Protein AF-A0A2X2BSL1-F1 (afdb_monomer)

InterPro domains:
  IPR006691 DNA gyrase/topoisomerase IV, subunit A, C-terminal repeat [PF03989] (1-32)
  IPR006691 DNA gyrase/topoisomerase IV, subunit A, C-terminal repeat [PF03989] (47-61)
  IPR035516 DNA gyrase/topoisomerase IV, subunit A, C-terminal [G3DSA:2.120.10.90] (1-65)
  IPR035516 DNA gyrase/topoisomerase IV, subunit A, C-terminal [SSF101904] (1-61)

pLDDT: mean 89.81, std 12.37, range [36.41, 97.38]

Sequence (69 aa):
MASDAGYGFICSIDDLTSKNRAGKSLLTLPENALPLPPQRLNDELSDLIMIITQGGRMLILKPLSCQLW

Solvent-accessible surface area (backbone atoms only — not comparable to full-atom values): 4885 Å² total; per-residue (Å²): 74,40,34,74,80,75,53,66,52,89,76,58,72,72,75,72,61,56,92,48,94,90,52,71,96,82,77,90,69,60,91,95,45,48,76,46,84,76,71,86,84,90,43,74,87,77,46,71,47,76,48,78,47,97,88,74,50,74,50,76,46,67,56,79,78,81,77,72,131

Radius of gyration: 13.85 Å; Cα contacts (8 Å, |Δi|>4): 72; chains: 1; bounding box: 32×30×35 Å

Mean predicted aligned error: 4.72 Å

Structure (mmCIF, N/CA/C/O backbone):
data_AF-A0A2X2BSL1-F1
#
_entry.id   AF-A0A2X2BSL1-F1
#
loop_
_atom_site.group_PDB
_atom_site.id
_atom_site.type_symbol
_atom_site.label_atom_id
_a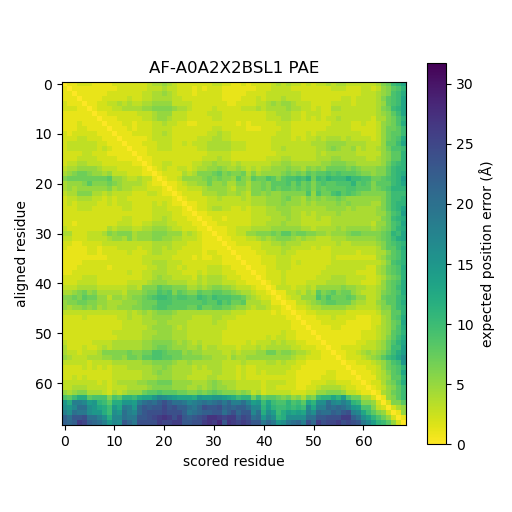tom_site.label_alt_id
_atom_site.label_comp_id
_atom_site.label_asym_id
_atom_site.label_entity_id
_atom_site.label_seq_id
_atom_site.pdbx_PDB_ins_code
_atom_site.Cartn_x
_atom_site.Cartn_y
_atom_site.Cartn_z
_atom_site.occupancy
_atom_site.B_iso_or_equiv
_atom_site.auth_seq_id
_atom_site.auth_comp_id
_atom_site.auth_asym_id
_atom_site.auth_atom_id
_atom_site.pdbx_PDB_model_num
ATOM 1 N N . MET A 1 1 ? -0.250 3.979 3.035 1.00 94.56 1 MET A N 1
ATOM 2 C CA . MET A 1 1 ? 0.659 3.772 1.881 1.00 94.56 1 MET A CA 1
ATOM 3 C C . MET A 1 1 ? 0.617 2.311 1.460 1.00 94.56 1 MET A C 1
ATOM 5 O O . MET A 1 1 ? 0.509 1.463 2.337 1.00 94.56 1 MET A O 1
ATOM 9 N N . ALA A 1 2 ? 0.674 1.997 0.165 1.00 96.19 2 ALA A N 1
ATOM 10 C CA . ALA A 1 2 ? 0.603 0.613 -0.319 1.00 96.19 2 ALA A CA 1
ATOM 11 C C . ALA A 1 2 ? 1.253 0.448 -1.702 1.00 96.19 2 ALA A C 1
ATOM 13 O O . ALA A 1 2 ? 1.460 1.434 -2.411 1.00 96.19 2 ALA A O 1
ATOM 14 N N . SER A 1 3 ? 1.545 -0.797 -2.075 1.00 96.69 3 SER A N 1
ATOM 15 C CA . SER A 1 3 ? 2.043 -1.206 -3.394 1.00 96.69 3 SER A CA 1
ATOM 16 C C . SER A 1 3 ? 1.100 -2.227 -4.039 1.00 96.69 3 SER A C 1
ATOM 18 O O . SER A 1 3 ? 0.396 -2.967 -3.348 1.00 96.69 3 SER A O 1
ATOM 20 N N . ASP A 1 4 ? 1.106 -2.285 -5.369 1.00 96.38 4 ASP A N 1
ATOM 21 C CA . ASP A 1 4 ? 0.386 -3.289 -6.162 1.00 96.38 4 ASP A CA 1
ATOM 22 C C . ASP A 1 4 ? 0.876 -4.735 -5.944 1.00 96.38 4 ASP A C 1
ATOM 24 O O . ASP A 1 4 ? 0.138 -5.679 -6.222 1.00 96.38 4 ASP A O 1
ATOM 28 N N . ALA A 1 5 ? 2.057 -4.919 -5.350 1.00 94.31 5 ALA A N 1
ATOM 29 C CA . ALA A 1 5 ? 2.555 -6.208 -4.876 1.00 94.31 5 ALA A CA 1
ATOM 30 C C . ALA A 1 5 ? 1.771 -6.776 -3.670 1.00 94.31 5 ALA A C 1
ATOM 32 O O . ALA A 1 5 ? 2.043 -7.893 -3.232 1.00 94.31 5 ALA A O 1
ATOM 33 N N . GLY A 1 6 ? 0.795 -6.036 -3.130 1.00 91.81 6 GLY A N 1
ATOM 34 C CA . GLY A 1 6 ? -0.153 -6.546 -2.134 1.00 91.81 6 GLY A CA 1
ATOM 35 C C . GLY A 1 6 ? 0.241 -6.320 -0.674 1.00 91.81 6 GLY A C 1
ATOM 36 O O . GLY A 1 6 ? -0.306 -6.980 0.205 1.00 91.81 6 GLY A O 1
ATOM 37 N N . TYR A 1 7 ? 1.157 -5.390 -0.394 1.00 92.00 7 TYR A N 1
ATOM 38 C CA . TYR A 1 7 ? 1.499 -4.974 0.971 1.00 92.00 7 TYR A CA 1
ATOM 39 C C . TYR A 1 7 ? 1.434 -3.448 1.127 1.00 92.00 7 TYR A C 1
ATOM 41 O O . TYR A 1 7 ? 1.490 -2.678 0.163 1.00 92.00 7 TYR A O 1
ATOM 49 N N . GLY A 1 8 ? 1.313 -3.006 2.376 1.00 92.75 8 GLY A N 1
ATOM 50 C CA . GLY A 1 8 ? 1.217 -1.601 2.739 1.00 92.75 8 GLY A CA 1
ATOM 51 C C . GLY A 1 8 ? 1.120 -1.413 4.247 1.00 92.75 8 GLY A C 1
ATOM 52 O O . GLY A 1 8 ? 1.096 -2.380 5.006 1.00 92.75 8 GLY A O 1
ATOM 53 N N . PHE A 1 9 ? 1.071 -0.156 4.670 1.00 93.12 9 PHE A N 1
ATOM 54 C CA . PHE A 1 9 ? 0.945 0.235 6.070 1.00 93.12 9 PHE A CA 1
ATOM 55 C C . PHE A 1 9 ? 0.227 1.583 6.203 1.00 93.12 9 PHE A C 1
ATOM 57 O O . PHE A 1 9 ? 0.203 2.398 5.271 1.00 93.12 9 PHE A O 1
ATOM 64 N N . ILE A 1 10 ? -0.367 1.810 7.372 1.00 92.31 10 ILE A N 1
ATOM 65 C CA . ILE A 1 10 ? -0.947 3.097 7.768 1.00 92.31 10 ILE A CA 1
ATOM 66 C C . ILE A 1 10 ? 0.183 3.963 8.323 1.00 92.31 10 ILE A C 1
ATOM 68 O O . ILE A 1 10 ? 1.043 3.470 9.048 1.00 92.31 10 ILE A O 1
ATOM 72 N N . CYS A 1 11 ? 0.210 5.237 7.948 1.00 92.19 11 CYS A N 1
ATOM 73 C CA . CYS A 1 11 ? 1.175 6.200 8.464 1.00 92.19 11 CYS A CA 1
ATOM 74 C C . CYS A 1 11 ? 0.546 7.588 8.541 1.00 92.19 11 CYS A C 1
ATOM 76 O O . CYS A 1 11 ? -0.445 7.873 7.862 1.00 92.19 11 CYS A O 1
ATOM 78 N N . SER A 1 12 ? 1.156 8.451 9.343 1.00 92.00 12 SER A N 1
ATOM 79 C CA . SER A 1 12 ? 0.787 9.858 9.442 1.00 92.00 12 SER A CA 1
ATOM 80 C C . SER A 1 12 ? 1.387 10.681 8.294 1.00 92.00 12 SER A C 1
ATOM 82 O O . SER A 1 12 ? 2.240 10.215 7.533 1.00 92.00 12 SER A O 1
ATOM 84 N N . ILE A 1 13 ? 0.954 11.937 8.166 1.00 91.88 13 ILE A N 1
ATOM 85 C CA . ILE A 1 13 ? 1.571 12.891 7.233 1.00 91.88 13 ILE A CA 1
ATOM 86 C C . ILE A 1 13 ? 2.999 13.270 7.655 1.00 91.88 13 ILE A C 1
ATOM 88 O O . ILE A 1 13 ? 3.861 13.510 6.806 1.00 91.88 13 ILE A O 1
ATOM 92 N N . ASP A 1 14 ? 3.274 13.259 8.959 1.00 92.81 14 ASP A N 1
ATOM 93 C CA . ASP A 1 14 ? 4.597 13.555 9.506 1.00 92.81 14 ASP A CA 1
ATOM 94 C C . ASP A 1 14 ? 5.606 12.480 9.092 1.00 92.81 14 ASP A C 1
ATOM 96 O O . ASP A 1 14 ? 6.747 12.795 8.743 1.00 92.81 14 ASP A O 1
ATOM 100 N N . ASP A 1 15 ? 5.163 11.222 8.989 1.00 92.62 15 ASP A N 1
ATOM 101 C CA . ASP A 1 15 ? 5.982 10.131 8.461 1.00 92.62 15 ASP A CA 1
ATOM 102 C C . ASP A 1 15 ? 6.375 10.346 6.994 1.00 92.62 15 ASP A C 1
ATOM 104 O O . ASP A 1 15 ? 7.437 9.882 6.578 1.00 92.62 15 ASP A O 1
ATOM 108 N N . LEU A 1 16 ? 5.567 11.060 6.207 1.00 92.50 16 LEU A N 1
ATOM 109 C CA . LEU A 1 16 ? 5.829 11.330 4.787 1.00 92.50 16 LEU A CA 1
ATOM 110 C C . LEU A 1 16 ? 6.758 12.534 4.572 1.00 92.50 16 LEU A C 1
ATOM 112 O O . LEU A 1 16 ? 7.315 12.704 3.485 1.00 92.50 16 LEU A O 1
ATOM 116 N N . THR A 1 17 ? 6.953 13.363 5.595 1.00 93.06 17 THR A N 1
ATOM 117 C CA . THR A 1 17 ? 7.689 14.621 5.473 1.00 93.06 17 THR A CA 1
ATOM 118 C C . THR A 1 17 ? 9.204 14.388 5.524 1.00 93.06 17 THR A C 1
ATOM 120 O O . THR A 1 17 ? 9.724 13.715 6.415 1.00 93.06 17 THR A O 1
ATOM 123 N N . SER A 1 18 ? 9.948 14.975 4.576 1.00 94.12 18 SER A N 1
ATOM 124 C CA . SER A 1 18 ? 11.419 14.974 4.561 1.00 94.12 18 SER A CA 1
ATOM 125 C C . SER A 1 18 ? 11.972 16.388 4.458 1.00 94.12 18 SER A C 1
ATOM 127 O O . SER A 1 18 ? 11.481 17.201 3.679 1.00 94.12 18 SER A O 1
ATOM 129 N N . LYS A 1 19 ? 13.037 16.665 5.214 1.00 93.25 19 LYS A N 1
ATOM 130 C CA . LYS A 1 19 ? 13.800 17.922 5.128 1.00 93.25 19 LYS A CA 1
ATOM 131 C C . LYS A 1 19 ? 14.901 17.869 4.063 1.00 93.25 19 LYS A C 1
ATOM 133 O O . LYS A 1 19 ? 15.432 18.905 3.674 1.00 93.25 19 LYS A O 1
ATOM 138 N N . ASN A 1 20 ? 15.252 16.671 3.592 1.00 94.25 20 ASN A N 1
ATOM 139 C CA . ASN A 1 20 ? 16.318 16.474 2.618 1.00 94.25 20 ASN A CA 1
ATOM 140 C C . ASN A 1 20 ? 15.771 16.593 1.196 1.00 94.25 20 ASN A C 1
ATOM 142 O O . ASN A 1 20 ? 14.744 16.002 0.866 1.00 94.25 20 ASN A O 1
ATOM 146 N N . ARG A 1 21 ? 16.516 17.267 0.311 1.00 91.44 21 ARG A N 1
ATOM 147 C CA . ARG A 1 21 ? 16.149 17.406 -1.110 1.00 91.44 21 ARG A CA 1
ATOM 148 C C . ARG A 1 21 ? 16.029 16.061 -1.840 1.00 91.44 21 ARG A C 1
ATOM 150 O O . ARG A 1 21 ? 15.264 15.956 -2.788 1.00 91.44 21 ARG A O 1
ATOM 157 N N . ALA A 1 22 ? 16.762 15.042 -1.391 1.00 93.12 22 ALA A N 1
ATOM 158 C CA . ALA A 1 22 ? 16.682 13.682 -1.928 1.00 93.12 22 ALA A CA 1
ATOM 159 C C . ALA A 1 22 ? 15.396 12.926 -1.521 1.00 93.12 22 ALA A C 1
ATOM 161 O O . ALA A 1 22 ? 15.176 11.812 -1.986 1.00 93.12 22 ALA A O 1
ATOM 162 N N . GLY A 1 23 ? 14.547 13.508 -0.666 1.00 94.00 23 GLY A N 1
ATOM 163 C CA . GLY A 1 23 ? 13.314 12.882 -0.189 1.00 94.00 23 GLY A CA 1
ATOM 164 C C . GLY A 1 23 ? 13.530 11.941 1.000 1.00 94.00 23 GLY A C 1
ATOM 165 O O . GLY A 1 23 ? 14.479 12.097 1.773 1.00 94.00 23 GLY A O 1
ATOM 166 N N . LYS A 1 24 ? 12.596 11.003 1.188 1.00 94.06 24 LYS A N 1
ATOM 167 C CA . LYS A 1 24 ? 12.625 9.944 2.209 1.00 94.06 24 LYS A CA 1
ATOM 168 C C . LYS A 1 24 ? 12.229 8.629 1.545 1.00 94.06 24 LYS A C 1
ATOM 170 O O . LYS A 1 24 ? 11.212 8.575 0.859 1.00 94.06 24 LYS A O 1
ATOM 175 N N . SER A 1 25 ? 13.020 7.579 1.759 1.00 92.81 25 SER A N 1
ATOM 176 C CA . SER A 1 25 ? 12.608 6.225 1.381 1.00 92.81 25 SER A CA 1
ATOM 177 C C . SER A 1 25 ? 11.568 5.740 2.386 1.00 92.81 25 SER A C 1
ATOM 179 O O . SER A 1 25 ? 11.862 5.664 3.578 1.00 92.81 25 SER A O 1
ATOM 181 N N . LEU A 1 26 ? 10.343 5.492 1.922 1.00 92.62 26 LEU A N 1
ATOM 182 C CA . LEU A 1 26 ? 9.203 5.180 2.791 1.00 92.62 26 LEU A CA 1
ATOM 183 C C . LEU A 1 26 ? 8.515 3.864 2.424 1.00 92.62 26 LEU A C 1
ATOM 185 O O . LEU A 1 26 ? 8.110 3.117 3.305 1.00 92.62 26 LEU A O 1
ATOM 189 N N . LEU A 1 27 ? 8.408 3.558 1.134 1.00 93.88 27 LEU A N 1
ATOM 190 C CA . LEU A 1 27 ? 7.832 2.315 0.634 1.00 93.88 27 LEU A CA 1
ATOM 191 C C . LEU A 1 27 ? 8.914 1.562 -0.144 1.00 93.88 27 LEU A C 1
ATOM 193 O O . LEU A 1 27 ? 9.431 2.080 -1.131 1.00 93.88 27 LEU A O 1
ATOM 197 N N . THR A 1 28 ? 9.273 0.362 0.313 1.00 94.31 28 THR A N 1
ATOM 198 C CA . THR A 1 28 ? 10.271 -0.485 -0.361 1.00 94.31 28 THR A CA 1
ATOM 199 C C . THR A 1 28 ? 9.570 -1.388 -1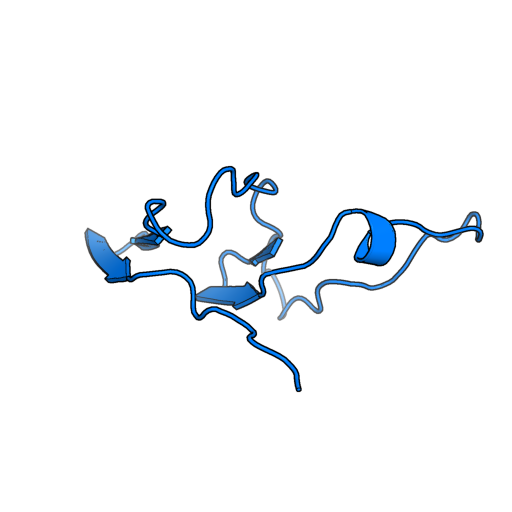.358 1.00 94.31 28 THR A C 1
ATOM 201 O O . THR A 1 28 ? 8.867 -2.293 -0.933 1.00 94.31 28 THR A O 1
ATOM 204 N N . LEU A 1 29 ? 9.773 -1.153 -2.653 1.00 95.19 29 LEU A N 1
ATOM 205 C CA . LEU A 1 29 ? 9.100 -1.877 -3.730 1.00 95.19 29 LEU A CA 1
ATOM 206 C C . LEU A 1 29 ? 9.891 -3.130 -4.152 1.00 95.19 29 LEU A C 1
ATOM 208 O O . LEU A 1 29 ? 11.090 -3.017 -4.416 1.00 95.19 29 LEU A O 1
ATOM 212 N N . PRO A 1 30 ? 9.246 -4.309 -4.252 1.00 94.56 30 PRO A N 1
ATOM 213 C CA . PRO A 1 30 ? 9.774 -5.440 -5.006 1.00 94.56 30 PRO A CA 1
ATOM 214 C C . PRO A 1 30 ? 10.042 -5.073 -6.469 1.00 94.56 30 PRO A C 1
ATOM 216 O O . PRO A 1 30 ? 9.541 -4.069 -6.978 1.00 94.56 30 PRO A O 1
ATOM 219 N N . GLU A 1 31 ? 10.805 -5.913 -7.164 1.00 94.88 31 GLU A N 1
ATOM 220 C CA . GLU A 1 31 ? 11.099 -5.708 -8.581 1.00 94.88 31 GLU A CA 1
ATOM 221 C C . GLU A 1 31 ? 9.805 -5.587 -9.407 1.00 94.88 31 GLU A C 1
ATOM 223 O O . GLU A 1 31 ? 8.886 -6.392 -9.260 1.00 94.88 31 GLU A O 1
ATOM 228 N N . ASN A 1 32 ? 9.738 -4.566 -10.268 1.00 94.88 32 ASN A N 1
ATOM 229 C CA . ASN A 1 32 ? 8.588 -4.218 -11.117 1.00 94.88 32 ASN A CA 1
ATOM 230 C C . ASN A 1 32 ? 7.286 -3.836 -10.384 1.00 94.88 32 ASN A C 1
ATOM 232 O O . ASN A 1 32 ? 6.287 -3.571 -11.051 1.00 94.88 32 ASN A O 1
ATOM 236 N N . ALA A 1 33 ? 7.284 -3.766 -9.051 1.00 96.69 33 ALA A N 1
ATOM 237 C CA . ALA A 1 33 ? 6.130 -3.297 -8.294 1.00 96.69 33 ALA A CA 1
ATOM 238 C C . ALA A 1 33 ? 6.008 -1.769 -8.365 1.00 96.69 33 ALA A C 1
ATOM 240 O O . ALA A 1 33 ? 7.007 -1.042 -8.380 1.00 96.69 33 ALA A O 1
ATOM 241 N N . LEU A 1 34 ? 4.774 -1.275 -8.351 1.00 96.56 34 LEU A N 1
ATOM 242 C CA . LEU A 1 34 ? 4.455 0.146 -8.374 1.00 96.56 34 LEU A CA 1
ATOM 243 C C . LEU A 1 34 ? 3.798 0.592 -7.058 1.00 96.56 34 LEU A C 1
ATOM 245 O O . LEU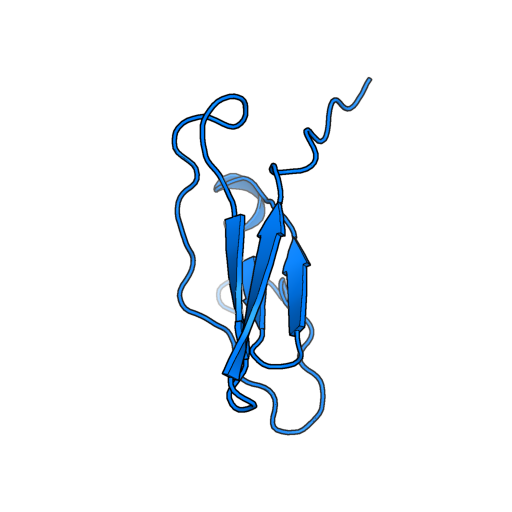 A 1 34 ? 3.094 -0.182 -6.392 1.00 96.56 34 LEU A O 1
ATOM 249 N N . PRO A 1 35 ? 4.015 1.855 -6.649 1.00 96.50 35 PRO A N 1
ATOM 250 C CA . PRO A 1 35 ? 3.280 2.436 -5.539 1.00 96.50 35 PRO A CA 1
ATOM 251 C C . PRO A 1 35 ? 1.829 2.700 -5.957 1.00 96.50 35 PRO A C 1
ATOM 253 O O . PRO A 1 35 ? 1.561 3.221 -7.041 1.00 96.50 35 PRO A O 1
ATOM 256 N N . LEU A 1 36 ? 0.886 2.392 -5.068 1.00 96.38 36 LEU A N 1
ATOM 257 C CA . LEU A 1 36 ? -0.509 2.789 -5.239 1.00 96.38 36 LEU A CA 1
ATOM 258 C C . LEU A 1 36 ? -0.703 4.250 -4.800 1.00 96.38 36 LEU A C 1
ATOM 260 O O . LEU A 1 36 ? -0.006 4.710 -3.886 1.00 96.38 36 LEU A O 1
ATOM 264 N N . PRO A 1 37 ? -1.669 4.983 -5.389 1.00 95.75 37 PRO A N 1
ATOM 265 C CA . PRO A 1 37 ? -2.003 6.331 -4.945 1.00 95.75 37 PRO A CA 1
ATOM 266 C C . PRO A 1 37 ? -2.323 6.356 -3.440 1.00 95.75 37 PRO A C 1
ATOM 268 O O . PRO A 1 37 ? -3.173 5.572 -2.997 1.00 95.75 37 PRO A O 1
ATOM 271 N N . PRO A 1 38 ? -1.685 7.239 -2.645 1.00 94.75 38 PRO A N 1
ATOM 272 C CA . PRO A 1 38 ? -1.969 7.352 -1.221 1.00 94.75 38 PRO A CA 1
ATOM 273 C C . PRO A 1 38 ? -3.453 7.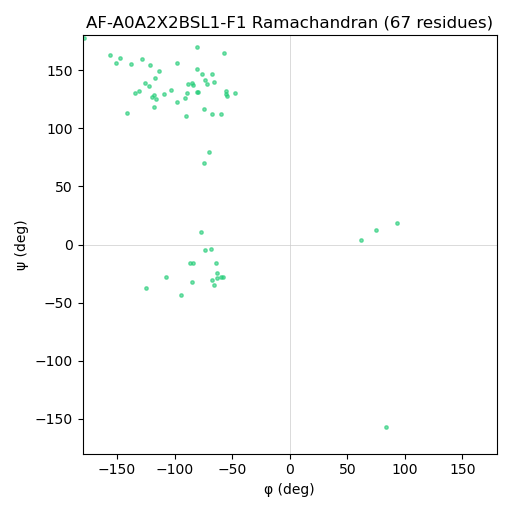617 -0.972 1.00 94.75 38 PRO A C 1
ATOM 275 O O . PRO A 1 38 ? -4.035 8.525 -1.562 1.00 94.75 38 PRO A O 1
ATOM 278 N N . GLN A 1 39 ? -4.053 6.825 -0.088 1.00 93.94 39 GLN A N 1
ATOM 279 C CA . GLN A 1 39 ? -5.429 7.017 0.358 1.00 93.94 39 GLN A CA 1
ATOM 280 C C . GLN A 1 39 ? -5.416 7.646 1.743 1.00 93.94 39 GLN A C 1
ATOM 282 O O . GLN A 1 39 ? -4.673 7.206 2.624 1.00 93.94 39 GLN A O 1
ATOM 287 N N . ARG A 1 40 ? -6.229 8.687 1.919 1.00 92.81 40 ARG A N 1
ATOM 288 C CA . ARG A 1 40 ? -6.432 9.319 3.218 1.00 92.81 40 ARG A CA 1
ATOM 289 C C . ARG A 1 40 ? -7.422 8.486 4.025 1.00 92.81 40 ARG A C 1
ATOM 291 O O . ARG A 1 40 ? -8.492 8.163 3.522 1.00 92.81 40 ARG A O 1
ATOM 298 N N . LEU A 1 41 ? -7.057 8.192 5.266 1.00 91.38 41 LEU A N 1
ATOM 299 C CA . LEU A 1 41 ? -7.961 7.649 6.273 1.00 91.38 41 LEU A CA 1
ATOM 300 C C . LEU A 1 41 ? -8.569 8.838 7.035 1.00 91.38 41 LEU A C 1
ATOM 302 O O . LEU A 1 41 ? -7.822 9.720 7.470 1.00 91.38 41 LEU A O 1
ATOM 306 N N . ASN A 1 42 ? -9.897 8.920 7.112 1.00 89.81 42 ASN A N 1
ATOM 307 C CA . ASN A 1 42 ? -10.597 10.014 7.792 1.00 89.81 42 ASN A CA 1
ATOM 308 C C . ASN A 1 42 ? -10.923 9.639 9.238 1.00 89.81 42 ASN A C 1
ATOM 310 O O . ASN A 1 42 ? -10.735 10.463 10.131 1.00 89.81 42 ASN A O 1
ATOM 314 N N . ASP A 1 43 ? -11.390 8.409 9.451 1.00 87.38 43 ASP A N 1
ATOM 315 C CA . ASP A 1 43 ? -11.735 7.872 10.764 1.00 87.38 43 ASP A CA 1
ATOM 316 C C . ASP A 1 43 ? -11.316 6.402 10.850 1.00 87.38 43 ASP A C 1
ATOM 318 O O . ASP A 1 43 ? -11.880 5.533 10.190 1.00 87.38 43 ASP A O 1
ATOM 322 N N . GLU A 1 44 ? -10.333 6.111 11.700 1.00 81.62 44 GLU A N 1
ATOM 323 C CA . GLU A 1 44 ? -9.790 4.759 11.864 1.00 81.62 44 GLU A CA 1
ATOM 324 C C . GLU A 1 44 ? -10.815 3.745 12.393 1.00 81.62 44 GLU A C 1
ATOM 326 O O . GLU A 1 44 ? -10.656 2.543 12.172 1.00 81.62 44 GLU A O 1
ATOM 331 N N . LEU A 1 45 ? -11.854 4.205 13.100 1.00 81.38 45 LEU A N 1
ATOM 332 C CA . LEU A 1 45 ? -12.852 3.332 13.721 1.00 81.38 45 LEU A CA 1
ATOM 333 C C . LEU A 1 45 ? -13.966 2.929 12.754 1.00 81.38 45 LEU A C 1
ATOM 335 O O . LEU A 1 45 ? -14.525 1.832 12.890 1.00 81.38 45 LEU A O 1
ATOM 339 N N . SER A 1 46 ? -14.309 3.811 11.813 1.00 88.50 46 SER A N 1
ATOM 340 C CA . SER A 1 46 ? -15.431 3.611 10.892 1.00 88.50 46 SER A CA 1
ATOM 341 C C . SER A 1 46 ? -15.007 3.298 9.458 1.00 88.50 46 SER A C 1
ATOM 343 O O . SER A 1 46 ? -15.734 2.574 8.771 1.00 88.50 46 SER A O 1
ATOM 345 N N . ASP A 1 47 ? -13.833 3.757 9.019 1.00 92.12 47 ASP A N 1
ATOM 346 C CA . ASP A 1 47 ? -13.344 3.480 7.673 1.00 92.12 47 ASP A CA 1
ATOM 347 C C . ASP A 1 47 ? -13.008 1.990 7.497 1.00 92.12 47 ASP A C 1
ATOM 349 O O . ASP A 1 47 ? -12.546 1.293 8.405 1.00 92.12 47 ASP A O 1
ATOM 353 N N . LEU A 1 48 ? -13.225 1.487 6.282 1.00 93.69 48 LEU A N 1
ATOM 354 C CA . LEU A 1 48 ? -12.869 0.132 5.871 1.00 93.69 48 LEU A CA 1
ATOM 355 C C . LEU A 1 48 ? -11.836 0.188 4.750 1.00 93.69 48 LEU A C 1
ATOM 357 O O . LEU A 1 48 ? -11.910 1.027 3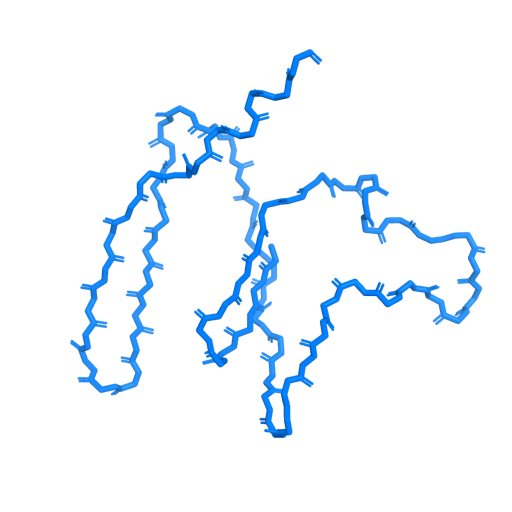.852 1.00 93.69 48 LEU A O 1
ATOM 361 N N . ILE A 1 49 ? -10.900 -0.756 4.769 1.00 93.44 49 ILE A N 1
ATOM 362 C CA . ILE A 1 49 ? -9.915 -0.936 3.708 1.00 93.44 49 ILE A CA 1
ATOM 363 C C . ILE A 1 49 ? -10.409 -2.053 2.795 1.00 93.44 49 ILE A C 1
ATOM 365 O O . ILE A 1 49 ? -10.620 -3.184 3.235 1.00 93.44 49 ILE A O 1
ATOM 369 N N . MET A 1 50 ? -10.565 -1.733 1.512 1.00 95.06 50 MET A N 1
ATOM 370 C CA . MET A 1 50 ? -10.907 -2.691 0.466 1.00 95.06 50 MET A CA 1
ATOM 371 C C . MET A 1 50 ? -9.705 -2.918 -0.448 1.00 95.06 50 MET A C 1
ATOM 373 O O . MET A 1 50 ? -9.113 -1.971 -0.963 1.00 95.06 50 MET A O 1
ATOM 377 N N . ILE A 1 51 ? -9.374 -4.185 -0.677 1.00 95.06 51 ILE A N 1
ATOM 378 C CA . ILE A 1 51 ? -8.308 -4.612 -1.580 1.00 95.06 51 ILE A CA 1
ATOM 379 C C . ILE A 1 51 ? -8.948 -5.405 -2.714 1.00 95.06 51 ILE A C 1
ATOM 381 O O . ILE A 1 51 ? -9.654 -6.385 -2.468 1.00 95.06 51 ILE A O 1
ATOM 385 N N . ILE A 1 52 ? -8.681 -4.991 -3.953 1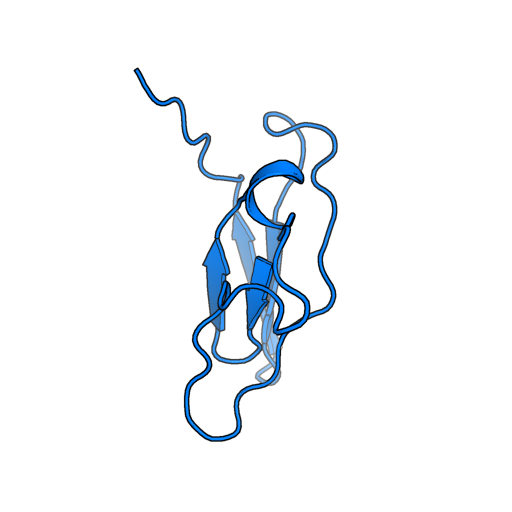.00 95.75 52 ILE A N 1
ATOM 386 C CA . ILE A 1 52 ? -9.115 -5.686 -5.166 1.00 95.75 52 ILE A CA 1
ATOM 387 C C . ILE A 1 52 ? -7.873 -6.080 -5.955 1.00 95.75 52 ILE A C 1
ATOM 389 O O . ILE A 1 52 ? -7.016 -5.250 -6.253 1.00 95.75 52 ILE A O 1
ATOM 393 N N . THR A 1 53 ? -7.779 -7.361 -6.294 1.00 95.69 53 THR A N 1
ATOM 394 C CA . THR A 1 53 ? -6.679 -7.898 -7.102 1.00 95.69 53 THR A CA 1
ATOM 395 C C . THR A 1 53 ? -7.083 -8.012 -8.568 1.00 95.69 53 THR A C 1
ATOM 397 O O . THR A 1 53 ? -8.258 -8.194 -8.882 1.00 95.69 53 THR A O 1
ATOM 400 N N . GLN A 1 54 ? -6.100 -8.009 -9.472 1.00 93.75 54 GLN A N 1
ATOM 401 C CA . GLN A 1 54 ? -6.329 -8.249 -10.907 1.00 93.75 54 GLN A CA 1
ATOM 402 C C . GLN A 1 54 ? -7.006 -9.605 -11.182 1.00 93.75 54 GLN A C 1
ATOM 404 O O . GLN A 1 54 ? -7.750 -9.749 -12.143 1.00 93.75 54 GLN A O 1
ATOM 409 N N . GLY A 1 55 ? -6.803 -10.595 -10.305 1.00 95.44 55 GLY A N 1
ATOM 410 C CA . GLY A 1 55 ? -7.463 -11.902 -10.379 1.00 95.44 55 GLY A CA 1
ATOM 411 C C . GLY A 1 55 ? -8.920 -11.920 -9.900 1.00 95.44 55 GLY A C 1
ATOM 412 O O . GLY A 1 55 ? -9.451 -13.002 -9.666 1.00 95.44 55 GLY A O 1
ATOM 413 N N . GLY A 1 56 ? -9.546 -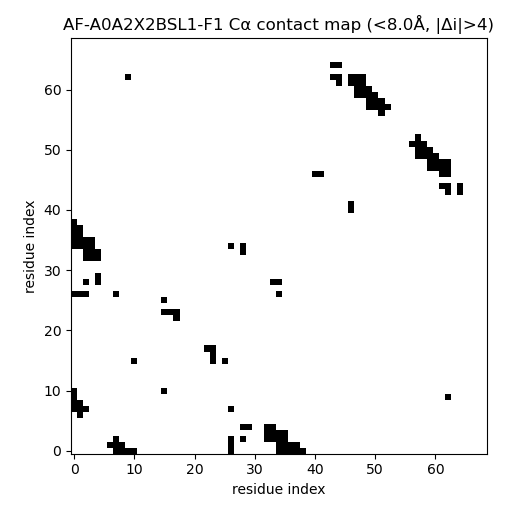10.761 -9.673 1.00 95.81 56 GLY A N 1
ATOM 414 C CA . GLY A 1 56 ? -10.955 -10.657 -9.281 1.00 95.81 56 GLY A CA 1
ATOM 415 C 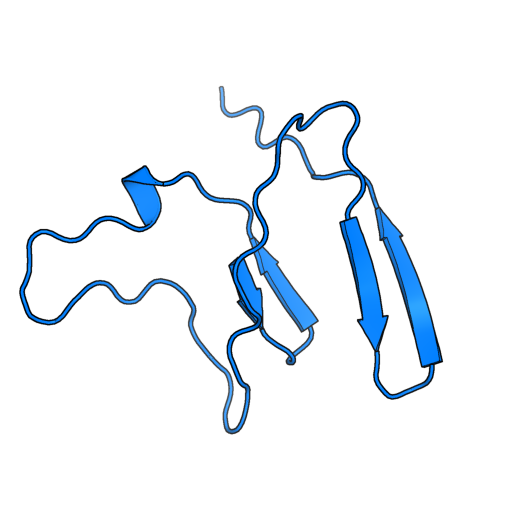C . GLY A 1 56 ? -11.251 -11.039 -7.828 1.00 95.81 56 GLY A C 1
ATOM 416 O O . GLY A 1 56 ? -12.412 -11.215 -7.466 1.00 95.81 56 GLY A O 1
ATOM 417 N N . ARG A 1 57 ? -10.227 -11.180 -6.975 1.00 96.81 57 ARG A N 1
ATOM 418 C CA . ARG A 1 57 ? -10.424 -11.396 -5.531 1.00 96.81 57 ARG A CA 1
ATOM 419 C C . ARG A 1 57 ? -10.594 -10.064 -4.818 1.00 96.81 57 ARG A C 1
ATOM 421 O O . ARG A 1 57 ? -9.839 -9.130 -5.098 1.00 96.81 57 ARG A O 1
ATOM 428 N N . MET A 1 58 ? -11.527 -10.032 -3.871 1.00 97.38 58 MET A N 1
ATOM 429 C CA . MET A 1 58 ? -11.812 -8.886 -3.016 1.00 97.38 58 MET A CA 1
ATOM 430 C C . MET A 1 58 ? -11.657 -9.275 -1.545 1.00 97.38 58 MET A C 1
ATOM 432 O O . MET A 1 58 ? -12.134 -10.330 -1.128 1.00 97.38 58 MET A O 1
ATOM 436 N N . LEU A 1 59 ? -11.013 -8.406 -0.770 1.00 96.25 59 LEU A N 1
ATOM 437 C CA . LEU A 1 59 ? -10.905 -8.509 0.683 1.00 96.25 59 LEU A CA 1
ATOM 438 C C . LEU A 1 59 ? -11.267 -7.159 1.302 1.00 96.25 59 LEU A C 1
ATOM 440 O O . LEU A 1 59 ? -10.763 -6.127 0.864 1.00 96.25 59 LEU A O 1
ATOM 444 N N . ILE A 1 60 ? -12.121 -7.174 2.324 1.00 95.31 60 ILE A N 1
ATOM 445 C CA . ILE A 1 60 ? -12.467 -5.992 3.116 1.00 95.31 60 ILE A CA 1
ATOM 446 C C . ILE A 1 60 ? -12.034 -6.257 4.553 1.00 95.31 60 ILE A C 1
ATOM 448 O O . ILE A 1 60 ? -12.380 -7.291 5.125 1.00 95.31 60 ILE A O 1
ATOM 452 N N . LEU A 1 61 ? -11.278 -5.328 5.128 1.00 91.81 61 LEU A N 1
ATOM 453 C CA . LEU A 1 61 ? -10.819 -5.391 6.511 1.00 91.81 61 LEU A CA 1
ATOM 454 C C . LEU A 1 61 ? -10.930 -4.026 7.185 1.00 91.81 61 LEU A C 1
ATOM 456 O O . LEU A 1 61 ? -10.899 -2.983 6.533 1.00 91.81 61 LEU A O 1
ATOM 460 N N . LYS A 1 62 ? -11.038 -4.039 8.512 1.00 91.56 62 LYS A N 1
ATOM 461 C CA . LYS A 1 62 ? -10.867 -2.823 9.305 1.00 91.56 62 LYS A CA 1
ATOM 462 C C . LYS A 1 62 ? -9.383 -2.455 9.353 1.00 91.56 62 LYS A C 1
ATOM 464 O O . LYS A 1 62 ? -8.564 -3.372 9.469 1.00 91.56 62 LYS A O 1
ATOM 469 N N . PRO A 1 63 ? -9.030 -1.160 9.286 1.00 88.00 63 PRO A N 1
ATOM 470 C CA . PRO A 1 63 ? -7.696 -0.702 9.641 1.00 88.00 63 PRO A CA 1
ATOM 471 C C . PRO A 1 63 ? -7.300 -1.324 10.981 1.00 88.00 63 PRO A C 1
ATOM 473 O O . PRO A 1 63 ? -8.082 -1.294 11.932 1.00 88.00 63 PRO A O 1
ATOM 476 N N . LEU A 1 64 ? -6.112 -1.927 11.062 1.00 72.88 64 LEU A N 1
ATOM 477 C CA . LEU A 1 64 ? -5.570 -2.254 12.375 1.00 72.88 64 LEU A CA 1
ATOM 478 C C . LEU A 1 64 ? -5.259 -0.916 13.038 1.00 72.88 64 LEU A C 1
ATOM 480 O O . LEU A 1 64 ? -4.364 -0.206 12.573 1.00 72.88 64 LEU A O 1
ATOM 484 N N . SER A 1 65 ? -6.002 -0.567 14.089 1.00 63.00 65 S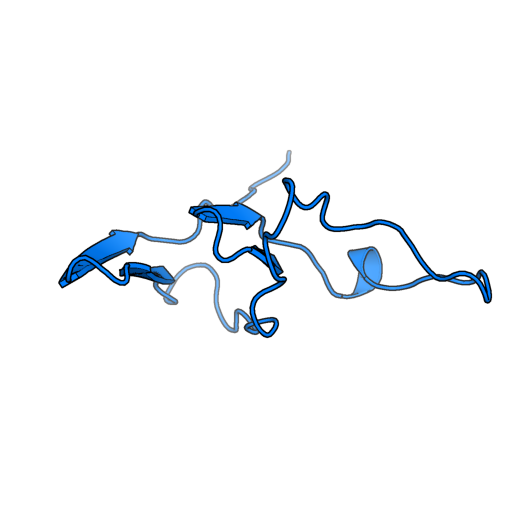ER A N 1
ATOM 485 C CA . SER A 1 65 ? -5.625 0.548 14.940 1.00 63.00 65 SER A CA 1
ATOM 486 C C . SER A 1 65 ? -4.248 0.222 15.501 1.00 63.00 65 SER A C 1
ATOM 488 O O . SER A 1 65 ? -4.061 -0.718 16.278 1.00 63.00 65 SER A O 1
ATOM 490 N N . CYS A 1 66 ? -3.248 0.985 15.075 1.00 52.91 66 CYS A N 1
ATOM 491 C CA . CYS A 1 66 ? -1.972 1.011 15.762 1.00 52.91 66 CYS A CA 1
ATOM 492 C C . CYS A 1 66 ? -2.200 1.822 17.046 1.00 52.91 66 CYS A C 1
ATOM 494 O O . CYS A 1 66 ? -1.766 2.963 17.162 1.00 52.91 66 CYS A O 1
ATOM 496 N N . GLN A 1 67 ? -2.959 1.261 17.994 1.00 49.12 67 GLN A N 1
ATOM 497 C CA . GLN A 1 67 ? -2.980 1.733 19.375 1.00 49.12 67 GLN A CA 1
ATOM 498 C C . GLN A 1 67 ? -1.623 1.367 19.972 1.00 49.12 67 GLN A C 1
ATOM 500 O O . GLN A 1 67 ? -1.443 0.327 20.603 1.00 49.12 67 GLN A O 1
ATOM 505 N N . LEU A 1 68 ? -0.635 2.200 19.652 1.00 41.56 68 LEU A N 1
ATOM 506 C CA . LEU A 1 68 ? 0.630 2.250 20.358 1.00 41.56 68 LEU A CA 1
ATOM 507 C C . LEU A 1 68 ? 0.351 2.741 21.784 1.00 41.56 68 LEU A C 1
ATOM 509 O O . LEU A 1 68 ? -0.511 3.591 22.006 1.00 41.56 68 LEU A O 1
ATOM 513 N N . TRP A 1 69 ? 1.061 2.114 22.713 1.00 36.41 69 TRP A N 1
ATOM 514 C CA . TRP A 1 69 ? 1.122 2.388 24.143 1.00 36.41 69 TRP A CA 1
ATOM 515 C C . TRP A 1 69 ? 1.516 3.832 24.456 1.00 36.41 69 TRP A C 1
ATOM 517 O O . TRP A 1 69 ? 2.307 4.403 23.670 1.00 36.41 69 TRP A O 1
#

Foldseek 3Di:
DDKLVPDDADDDVVLQDDPDPVGDDDDDDDPPIDDDDDDDDPDQVPDWDWDAHPVGDIDIDRHDPPPDD

Nearest PDB structures (foldseek):
  6nkl-assembly1_D-2  TM=3.334E-01  e=3.259E+00  Haemophilus influenzae
  9axv-assembly1_AL  TM=2.837E-01  e=5.994E+00  Schizosaccharomyces pombe
  8yt8-assembly1_D  TM=2.269E-01  e=6.414E+00  Mus musculus

Secondary structure (DSSP, 8-state):
-BBTTS-B----HHHH--SSTT------PPTT--BPPPPPPS-TTT--EEEE-TTS-EEEE--------

Organism: Proteus mirabilis (NCBI:txid584)